Protein AF-B2W5K6-F1 (afdb_monomer)

Sequence (149 aa):
MAMPTYMNLFMLGHLVPVNRPALSAILKSREQGSKYHSDYITEIEYCGDKTPCFELALGGLPEGVRWRIGRGCDGIEHAGVEFLLRTHDSGIAGVHASLGFSARDPGLFLMELNDQKLVCTVNGRDSCHGNQIIPLENTILIGDSLKEP

Nearest PDB structures (foldseek):
  4jon-assembly3_C  TM=7.607E-01  e=4.835E-03  Homo sapiens
  6a8w-assembly1_A  TM=5.793E-01  e=6.243E-02  Saccharomyces cerevisiae S288C
  6ar2-assembly2_B  TM=4.969E-01  e=9.378E-02  Homo sapiens
  1lgp-assembly1_A  TM=3.965E-01  e=3.490E-02  Homo sapiens

Secondary structure (DSSP, 8-state):
-PPP------EEEEE---SHHHHHHHHHHHHH--HHHHTTEEEEEETTEEEEEEEEEGGG--TTSEEEEES--TTSGGGG-SEE---S-TTS-SS-EEEEE-SSSSSEEEEE--TT-PPEEETTEE--SSEEE--SS--EEES------

pLDDT: mean 77.77, std 14.76, range [33.38, 94.81]

Organism: Pyrenophora tritici-repentis (strain Pt-1C-BFP) (NCBI:txid426418)

Structure (mmCIF, N/CA/C/O backbone):
data_AF-B2W5K6-F1
#
_entry.id   AF-B2W5K6-F1
#
loop_
_atom_site.group_PDB
_atom_site.id
_atom_site.type_symbol
_atom_site.label_atom_id
_atom_site.label_alt_id
_atom_site.label_comp_id
_atom_site.label_asym_id
_atom_site.label_entity_id
_atom_site.label_seq_id
_atom_site.pdbx_PDB_ins_code
_atom_site.Cartn_x
_atom_site.Cartn_y
_atom_site.Cartn_z
_atom_site.occupancy
_atom_site.B_iso_or_equiv
_atom_site.auth_seq_id
_atom_site.auth_comp_id
_atom_site.auth_asym_id
_atom_site.auth_atom_id
_atom_site.pdbx_PDB_model_num
ATOM 1 N N . MET A 1 1 ? 22.831 2.620 22.701 1.00 37.41 1 MET A N 1
ATOM 2 C CA . MET A 1 1 ? 22.356 3.713 21.826 1.00 37.41 1 MET A CA 1
ATOM 3 C C . MET A 1 1 ? 20.872 3.481 21.612 1.00 37.41 1 MET A C 1
ATOM 5 O O . MET A 1 1 ? 20.518 2.528 20.933 1.00 37.41 1 MET A O 1
ATOM 9 N N . ALA A 1 2 ? 20.020 4.227 22.312 1.00 36.03 2 ALA A N 1
ATOM 10 C CA . ALA A 1 2 ? 18.572 4.111 22.175 1.00 36.03 2 ALA A CA 1
ATOM 11 C C . ALA A 1 2 ? 18.139 4.948 20.965 1.00 36.03 2 ALA A C 1
ATOM 13 O O . ALA A 1 2 ? 18.485 6.126 20.894 1.00 36.03 2 ALA A O 1
ATOM 14 N N . MET A 1 3 ? 17.453 4.335 20.000 1.00 33.38 3 MET A N 1
ATOM 15 C CA . MET A 1 3 ? 16.808 5.087 18.923 1.00 33.38 3 MET A CA 1
ATOM 16 C C . MET A 1 3 ? 15.608 5.852 19.490 1.00 33.38 3 MET A C 1
ATOM 18 O O . MET A 1 3 ? 14.938 5.328 20.383 1.00 33.38 3 MET A O 1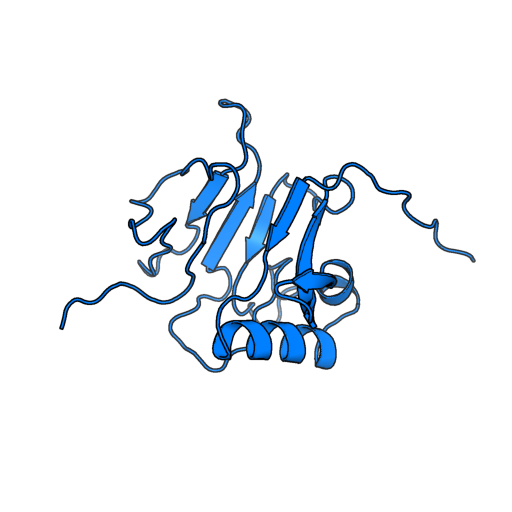
ATOM 22 N N . PRO A 1 4 ? 15.337 7.076 19.012 1.00 39.53 4 PRO A N 1
ATOM 23 C CA . PRO A 1 4 ? 14.189 7.833 19.467 1.00 39.53 4 PRO A CA 1
ATOM 24 C C . PRO A 1 4 ? 12.912 7.113 19.035 1.00 39.53 4 PRO A C 1
ATOM 26 O O . PRO A 1 4 ? 12.715 6.791 17.866 1.00 39.53 4 PRO A O 1
ATOM 29 N N . THR A 1 5 ? 12.046 6.867 20.010 1.00 45.88 5 THR A N 1
ATOM 30 C CA . THR A 1 5 ? 10.629 6.592 19.815 1.00 45.88 5 THR A CA 1
ATOM 31 C C . THR A 1 5 ? 10.055 7.787 19.058 1.00 45.88 5 THR A C 1
ATOM 33 O O . THR A 1 5 ? 9.899 8.861 19.641 1.00 45.88 5 THR A O 1
ATOM 36 N N . TYR A 1 6 ? 9.808 7.659 17.754 1.00 46.09 6 TYR A N 1
ATOM 37 C CA . TYR A 1 6 ? 9.076 8.692 17.029 1.00 46.09 6 TYR A CA 1
ATOM 38 C C . TYR A 1 6 ? 7.662 8.738 17.611 1.00 46.09 6 TYR A C 1
ATOM 40 O O . TYR A 1 6 ? 6.829 7.871 17.365 1.00 46.09 6 TYR A O 1
ATOM 48 N N . MET A 1 7 ? 7.427 9.727 18.475 1.00 43.34 7 MET A N 1
ATOM 49 C CA . MET A 1 7 ? 6.100 10.110 18.932 1.00 43.34 7 MET A CA 1
ATOM 50 C C . MET A 1 7 ? 5.252 10.430 17.700 1.00 43.34 7 MET A C 1
ATOM 52 O O . MET A 1 7 ? 5.663 11.265 16.900 1.00 43.34 7 MET A O 1
ATOM 56 N N . ASN A 1 8 ? 4.100 9.763 17.581 1.00 47.78 8 ASN A N 1
ATOM 57 C CA . ASN A 1 8 ? 2.963 10.043 16.694 1.00 47.78 8 ASN A CA 1
ATOM 58 C C . ASN A 1 8 ? 3.028 11.393 15.954 1.00 47.78 8 ASN A C 1
ATOM 60 O O . ASN A 1 8 ? 2.420 12.382 16.368 1.00 47.78 8 ASN A O 1
ATOM 64 N N . LEU A 1 9 ? 3.741 11.434 14.831 1.00 58.34 9 LEU A N 1
ATOM 65 C CA . LEU A 1 9 ? 3.748 12.574 13.923 1.00 58.34 9 LEU A CA 1
ATOM 66 C C . LEU A 1 9 ? 2.609 12.358 12.923 1.00 58.34 9 LEU A C 1
ATOM 68 O O . LEU A 1 9 ? 2.797 11.755 11.870 1.00 58.34 9 LEU A O 1
ATOM 72 N N . PHE A 1 10 ? 1.423 12.816 13.338 1.00 73.69 10 PHE A N 1
ATOM 73 C CA . PHE A 1 10 ? 0.167 12.917 12.585 1.00 73.69 10 PHE A CA 1
ATOM 74 C C . PHE A 1 10 ? -0.157 11.700 11.701 1.00 73.69 10 PHE A C 1
ATOM 76 O O . PHE A 1 10 ? 0.161 11.667 10.510 1.00 73.69 10 PHE A O 1
ATOM 83 N N . MET A 1 11 ? -0.841 10.719 12.297 1.00 79.38 11 MET A N 1
ATOM 84 C CA . MET A 1 11 ? -1.504 9.645 11.557 1.00 79.38 11 MET A CA 1
ATOM 85 C C . MET A 1 11 ? -2.583 10.245 10.645 1.00 79.38 11 MET A C 1
ATOM 87 O O . MET A 1 11 ? -3.395 11.063 11.079 1.00 79.38 11 MET A O 1
ATOM 91 N N . LEU A 1 12 ? -2.550 9.856 9.374 1.00 82.25 12 LEU A N 1
ATOM 92 C CA . LEU A 1 12 ? -3.476 10.282 8.325 1.00 82.25 12 LEU A CA 1
ATOM 93 C C . LEU A 1 12 ? -4.543 9.225 8.046 1.00 82.25 12 LEU A C 1
ATOM 95 O O . LEU A 1 12 ? -5.671 9.570 7.703 1.00 82.25 12 LEU A O 1
ATOM 99 N N . GLY A 1 13 ? -4.183 7.946 8.157 1.00 86.56 13 GLY A N 1
ATOM 100 C CA . GLY A 1 13 ? -5.113 6.842 7.973 1.00 86.56 13 GLY A CA 1
ATOM 101 C C . GLY A 1 13 ? -4.443 5.473 7.985 1.00 86.56 13 GLY A C 1
ATOM 102 O O . GLY A 1 13 ? -3.228 5.349 8.134 1.00 86.56 13 GLY A O 1
ATOM 103 N N . HIS A 1 14 ? -5.267 4.449 7.776 1.00 90.00 14 HIS A N 1
ATOM 104 C CA . HIS A 1 14 ? -4.848 3.056 7.665 1.00 90.00 14 HIS A CA 1
ATOM 105 C C . HIS A 1 14 ? -5.335 2.473 6.340 1.00 90.00 14 HIS A C 1
ATOM 107 O O . HIS A 1 14 ? -6.505 2.631 5.984 1.00 90.00 14 HIS A O 1
ATOM 113 N N . LEU A 1 15 ? -4.460 1.765 5.626 1.00 90.00 15 LEU A N 1
ATOM 114 C CA . LEU A 1 15 ? -4.828 0.986 4.447 1.00 90.00 15 LEU A CA 1
ATOM 115 C C . LEU A 1 15 ? -5.080 -0.463 4.869 1.00 90.00 15 LEU A C 1
ATOM 117 O O . LEU A 1 15 ? -4.154 -1.269 4.995 1.00 90.00 15 LEU A O 1
ATOM 121 N N . VAL A 1 16 ? -6.349 -0.769 5.133 1.00 92.00 16 VAL A N 1
ATOM 122 C CA . VAL A 1 16 ? -6.789 -2.068 5.652 1.00 92.00 16 VAL A CA 1
ATOM 123 C C . VAL A 1 16 ? -6.997 -3.060 4.503 1.00 92.00 16 VAL A C 1
ATOM 125 O O . VAL A 1 16 ? -7.700 -2.738 3.543 1.00 92.00 16 VAL A O 1
ATOM 128 N N . PRO A 1 17 ? -6.433 -4.279 4.569 1.00 91.38 17 PRO A N 1
ATOM 129 C CA . PRO A 1 17 ? -6.698 -5.304 3.570 1.00 91.38 17 PRO A CA 1
ATOM 130 C C . PRO A 1 17 ? -8.128 -5.844 3.717 1.00 91.38 17 PRO A C 1
ATOM 132 O O . PRO A 1 17 ? -8.445 -6.547 4.671 1.00 91.38 17 PRO A O 1
ATOM 135 N N . VAL A 1 18 ? -8.991 -5.563 2.740 1.00 89.12 18 VAL A N 1
ATOM 136 C CA . VAL A 1 18 ? -10.407 -5.991 2.765 1.00 89.12 18 VAL A CA 1
ATOM 137 C C . VAL A 1 18 ? -10.655 -7.376 2.152 1.00 89.12 18 VAL A C 1
ATOM 139 O O . VAL A 1 18 ? -11.772 -7.884 2.194 1.00 89.12 18 VAL A O 1
ATOM 142 N N . ASN A 1 19 ? -9.631 -8.012 1.573 1.00 88.44 19 ASN A N 1
ATOM 143 C CA . ASN A 1 19 ? -9.730 -9.355 1.002 1.00 88.44 19 ASN A CA 1
ATOM 144 C C . ASN A 1 19 ? -8.565 -10.260 1.450 1.00 88.44 19 ASN A C 1
ATOM 146 O O . ASN A 1 19 ? -7.506 -9.795 1.881 1.00 88.44 19 ASN A O 1
ATOM 150 N N . ARG A 1 20 ? -8.766 -11.584 1.360 1.00 89.19 20 ARG A N 1
ATOM 151 C CA . ARG A 1 20 ? -7.765 -12.580 1.789 1.00 89.19 20 ARG A CA 1
ATOM 152 C C . ARG A 1 20 ? -6.427 -12.460 1.040 1.00 89.19 20 ARG A C 1
ATOM 154 O O . ARG A 1 20 ? -5.400 -12.564 1.710 1.00 89.19 20 ARG A O 1
ATOM 161 N N . PRO A 1 21 ? -6.390 -12.245 -0.293 1.00 89.00 21 PRO A N 1
ATOM 162 C CA . PRO A 1 21 ? -5.128 -12.047 -1.007 1.00 89.00 21 PRO A CA 1
ATOM 163 C C . PRO A 1 21 ? -4.318 -10.848 -0.500 1.00 89.00 21 PRO A C 1
ATOM 165 O O . PRO A 1 21 ? -3.128 -11.000 -0.231 1.00 89.00 21 PRO A O 1
ATOM 168 N N . ALA A 1 22 ? -4.955 -9.692 -0.297 1.00 88.38 22 ALA A N 1
ATOM 169 C CA . ALA A 1 22 ? -4.304 -8.491 0.222 1.00 88.38 22 ALA A CA 1
ATOM 170 C C . ALA A 1 22 ? -3.778 -8.716 1.642 1.00 88.38 22 ALA A C 1
ATOM 172 O O . ALA A 1 22 ? -2.626 -8.396 1.930 1.00 88.38 22 ALA A O 1
ATOM 173 N N . LEU A 1 23 ? -4.578 -9.347 2.509 1.00 92.31 23 LEU A N 1
ATOM 174 C CA . LEU A 1 23 ? -4.146 -9.688 3.864 1.00 92.31 23 LEU A CA 1
ATOM 175 C C . LEU A 1 23 ? -2.929 -10.621 3.838 1.00 92.31 23 LEU A C 1
ATOM 177 O O . LEU A 1 23 ? -1.950 -10.386 4.544 1.00 92.31 23 LEU A O 1
ATOM 181 N N . SER A 1 24 ? -2.957 -11.651 2.989 1.00 91.88 24 SER A N 1
ATOM 182 C CA . SER A 1 24 ? -1.826 -12.567 2.825 1.00 91.88 24 SER A CA 1
ATOM 183 C C . SER A 1 24 ? -0.576 -11.847 2.319 1.00 91.88 24 SER A C 1
ATOM 185 O O . SER A 1 24 ? 0.515 -12.141 2.802 1.00 91.88 24 SER A O 1
ATOM 187 N N . ALA A 1 25 ? -0.720 -10.894 1.395 1.00 90.44 25 ALA A N 1
ATOM 188 C CA . ALA A 1 25 ? 0.400 -10.109 0.890 1.00 90.44 25 ALA A CA 1
ATOM 189 C C . ALA A 1 25 ? 1.043 -9.254 1.993 1.00 90.44 25 ALA A C 1
ATOM 191 O O . ALA A 1 25 ? 2.266 -9.253 2.111 1.00 90.44 25 ALA A O 1
ATOM 192 N N . ILE A 1 26 ? 0.241 -8.591 2.837 1.00 92.06 26 ILE A N 1
ATOM 193 C CA . ILE A 1 26 ? 0.742 -7.794 3.971 1.00 92.06 26 ILE A CA 1
ATOM 194 C C . ILE A 1 26 ? 1.439 -8.686 5.003 1.00 92.06 26 ILE A C 1
ATOM 196 O O . ILE A 1 26 ? 2.552 -8.380 5.430 1.00 92.06 26 ILE A O 1
ATOM 200 N N . LEU A 1 27 ? 0.824 -9.812 5.375 1.00 92.38 27 LEU A N 1
ATOM 201 C CA . LEU A 1 27 ? 1.412 -10.758 6.329 1.00 92.38 27 LEU A CA 1
ATOM 202 C C . LEU A 1 27 ? 2.754 -11.303 5.831 1.00 92.38 27 LEU A C 1
ATOM 204 O O . LEU A 1 27 ? 3.743 -11.257 6.560 1.00 92.38 27 LEU A O 1
ATOM 208 N N . LYS A 1 28 ? 2.825 -11.721 4.563 1.00 91.25 28 LYS A N 1
ATOM 209 C CA . LYS A 1 28 ? 4.080 -12.170 3.944 1.00 91.25 28 LYS A CA 1
ATOM 210 C C . LYS A 1 28 ? 5.125 -11.063 3.906 1.00 91.25 28 LYS A C 1
ATOM 212 O O . LYS A 1 28 ? 6.298 -11.336 4.142 1.00 91.25 28 LYS A O 1
ATOM 217 N N . SER A 1 29 ? 4.723 -9.823 3.634 1.00 88.19 29 SER A N 1
ATOM 218 C CA . SER A 1 29 ? 5.631 -8.677 3.691 1.00 88.19 29 SER A CA 1
ATOM 219 C C . SER A 1 29 ? 6.180 -8.445 5.093 1.00 88.19 29 SER A C 1
ATOM 221 O O . SER A 1 29 ? 7.347 -8.102 5.208 1.00 88.19 29 SER A O 1
ATOM 223 N N . ARG A 1 30 ? 5.391 -8.677 6.148 1.00 87.00 30 ARG A N 1
ATOM 224 C CA . ARG A 1 30 ? 5.852 -8.597 7.543 1.00 87.00 30 ARG A CA 1
ATOM 225 C C . ARG A 1 30 ? 6.811 -9.736 7.902 1.00 87.00 30 ARG A C 1
ATOM 227 O O . ARG A 1 30 ? 7.817 -9.497 8.558 1.00 87.00 30 ARG A O 1
ATOM 234 N N . GLU A 1 31 ? 6.515 -10.960 7.464 1.00 87.00 31 GLU A N 1
ATOM 235 C CA . GLU A 1 31 ? 7.328 -12.159 7.732 1.00 87.00 31 GLU A CA 1
ATOM 236 C C . GLU A 1 31 ? 8.672 -12.147 6.993 1.00 87.00 31 GLU A C 1
ATOM 238 O O . GLU A 1 31 ? 9.700 -12.532 7.546 1.00 87.00 31 GLU A O 1
ATOM 243 N N . GLN A 1 32 ? 8.667 -11.711 5.733 1.00 77.06 32 GLN A N 1
ATOM 244 C CA . GLN A 1 32 ? 9.853 -11.646 4.872 1.00 77.06 32 GLN A CA 1
ATOM 245 C C . GLN A 1 32 ? 10.552 -10.280 4.926 1.00 77.06 32 GLN A C 1
ATOM 247 O O . GLN A 1 32 ? 11.586 -10.082 4.285 1.00 77.06 32 GLN A O 1
ATOM 252 N N . GLY A 1 33 ? 9.941 -9.312 5.607 1.00 64.50 33 GLY A N 1
ATOM 253 C CA . GLY A 1 33 ? 10.265 -7.900 5.507 1.00 64.50 33 GLY A CA 1
ATOM 254 C C . GLY A 1 33 ? 11.597 -7.547 6.135 1.00 64.50 33 GLY A C 1
ATOM 255 O O . GLY A 1 33 ? 11.911 -7.928 7.262 1.00 64.50 33 GLY A O 1
ATOM 256 N N . SER A 1 34 ? 12.358 -6.722 5.422 1.00 74.50 34 SER A N 1
ATOM 257 C CA . SER A 1 34 ? 13.347 -5.873 6.072 1.00 74.50 34 SER A CA 1
ATOM 258 C C . SER A 1 34 ? 12.637 -4.978 7.098 1.00 74.50 34 SER A C 1
ATOM 260 O O . SER A 1 34 ? 11.468 -4.630 6.915 1.00 74.50 34 SER A O 1
ATOM 262 N N . LYS A 1 35 ? 13.348 -4.575 8.162 1.00 84.69 35 LYS A N 1
ATOM 263 C CA . LYS A 1 35 ? 12.822 -3.645 9.181 1.00 84.69 35 LYS A CA 1
ATOM 264 C C . LYS A 1 35 ? 12.103 -2.447 8.543 1.00 84.69 35 LYS A C 1
ATOM 266 O O . LYS A 1 35 ? 11.018 -2.089 8.968 1.00 84.69 35 LYS A O 1
ATOM 271 N N . TYR A 1 36 ? 12.674 -1.933 7.456 1.00 87.12 36 TYR A N 1
ATOM 272 C CA . TYR A 1 36 ? 12.133 -0.832 6.674 1.00 87.12 36 TYR A CA 1
ATOM 273 C C . TYR A 1 36 ? 10.661 -1.006 6.262 1.00 87.12 36 TYR A C 1
ATOM 275 O O . TYR A 1 36 ? 9.876 -0.091 6.462 1.00 87.12 36 TYR A O 1
ATOM 283 N N . HIS A 1 37 ? 10.257 -2.157 5.712 1.00 89.31 37 HIS A N 1
ATOM 284 C CA . HIS A 1 37 ? 8.858 -2.354 5.296 1.00 89.31 37 HIS A CA 1
ATOM 285 C C . HIS A 1 37 ? 7.937 -2.602 6.489 1.00 89.31 37 HIS A C 1
ATOM 287 O O . HIS A 1 37 ? 6.788 -2.169 6.492 1.00 89.31 37 HIS A O 1
ATOM 293 N N . SER A 1 38 ? 8.446 -3.303 7.502 1.00 88.94 38 SER A N 1
ATOM 294 C CA . SER A 1 38 ? 7.687 -3.622 8.709 1.00 88.94 38 SER A CA 1
ATOM 295 C C . SER A 1 38 ? 7.372 -2.385 9.549 1.00 88.94 38 SER A C 1
ATOM 297 O O . SER A 1 38 ? 6.343 -2.378 10.213 1.00 88.94 38 SER A O 1
ATOM 299 N N . ASP A 1 39 ? 8.196 -1.336 9.477 1.00 87.69 39 ASP A N 1
ATOM 300 C CA . ASP A 1 39 ? 7.955 -0.057 10.162 1.00 87.69 39 ASP A CA 1
ATOM 301 C C . ASP A 1 39 ? 6.675 0.651 9.660 1.00 87.69 39 ASP A C 1
ATOM 303 O O . ASP A 1 39 ? 6.131 1.500 10.358 1.00 87.69 39 ASP A O 1
ATOM 307 N N . TYR A 1 40 ? 6.152 0.265 8.489 1.00 89.12 40 TYR A N 1
ATOM 308 C CA . TYR A 1 40 ? 4.885 0.763 7.944 1.00 89.12 40 TYR A CA 1
ATOM 309 C C . TYR A 1 40 ? 3.675 -0.122 8.260 1.00 89.12 40 TYR A C 1
ATOM 311 O O . TYR A 1 40 ? 2.558 0.223 7.873 1.00 89.12 40 TYR A O 1
ATOM 319 N N . ILE A 1 41 ? 3.867 -1.280 8.896 1.00 91.81 41 ILE A N 1
ATOM 320 C CA . ILE A 1 41 ? 2.791 -2.231 9.187 1.00 91.81 41 ILE A CA 1
ATOM 321 C C . ILE A 1 41 ? 2.412 -2.120 10.663 1.00 91.81 41 ILE A C 1
ATOM 323 O O . ILE A 1 41 ? 3.219 -2.396 11.548 1.00 91.81 41 ILE A O 1
ATOM 327 N N . THR A 1 42 ? 1.149 -1.793 10.918 1.00 92.56 42 THR A N 1
ATOM 328 C CA . THR A 1 42 ? 0.559 -1.731 12.261 1.00 92.56 42 THR A CA 1
ATOM 329 C C . THR A 1 42 ? -0.623 -2.696 12.378 1.00 92.56 42 THR A C 1
ATOM 331 O O . THR A 1 42 ? -1.013 -3.340 11.404 1.00 92.56 42 THR A O 1
ATOM 334 N N . GLU A 1 43 ? -1.198 -2.821 13.571 1.00 94.81 43 GLU A N 1
ATOM 335 C CA . GLU A 1 43 ? -2.407 -3.607 13.830 1.00 94.81 43 GLU A CA 1
ATOM 336 C C . GLU A 1 43 ? -3.504 -2.703 14.386 1.00 94.81 43 GLU A C 1
ATOM 338 O O . GLU A 1 43 ? -3.292 -1.985 15.363 1.00 94.81 43 GLU A O 1
ATOM 343 N N . ILE A 1 44 ? -4.693 -2.781 13.791 1.00 94.19 44 ILE A N 1
ATOM 344 C CA . ILE A 1 44 ? -5.882 -2.060 14.253 1.00 94.19 44 ILE A CA 1
ATOM 345 C C . ILE A 1 44 ? -7.027 -3.032 14.519 1.00 94.19 44 ILE A C 1
ATOM 347 O O . ILE A 1 44 ? -7.019 -4.160 14.030 1.00 94.19 44 ILE A O 1
ATOM 351 N N . GLU A 1 45 ? -8.040 -2.594 15.259 1.00 94.56 45 GLU A N 1
ATOM 352 C CA . GLU A 1 45 ? -9.311 -3.311 15.321 1.00 94.56 45 GLU A CA 1
ATOM 353 C C . GLU A 1 45 ? -10.164 -2.941 14.101 1.00 94.56 45 GLU A C 1
ATOM 355 O O . GLU A 1 45 ? -10.499 -1.774 13.894 1.00 94.56 45 GLU A O 1
ATOM 360 N N . TYR A 1 46 ? -10.502 -3.932 13.278 1.00 89.94 46 TYR A N 1
ATOM 361 C CA . TYR A 1 46 ? -11.365 -3.772 12.111 1.00 89.94 46 TYR A CA 1
ATOM 362 C C . TYR A 1 46 ? -12.379 -4.912 12.079 1.00 89.94 46 TYR A C 1
ATOM 364 O O . TYR A 1 46 ? -12.010 -6.079 12.166 1.00 89.94 46 TYR A O 1
ATOM 372 N N . CYS A 1 47 ? -13.669 -4.575 11.999 1.00 89.38 47 CYS A N 1
ATOM 373 C CA . CYS A 1 47 ? -14.772 -5.544 12.060 1.00 89.38 47 CYS A CA 1
ATOM 374 C C . CYS A 1 47 ? -14.732 -6.494 13.281 1.00 89.38 47 CYS A C 1
ATOM 376 O O . CYS A 1 47 ? -15.247 -7.604 13.204 1.00 89.38 47 CYS A O 1
ATOM 378 N N . GLY A 1 48 ? -14.164 -6.046 14.408 1.00 91.44 48 GLY A N 1
ATOM 379 C CA . GLY A 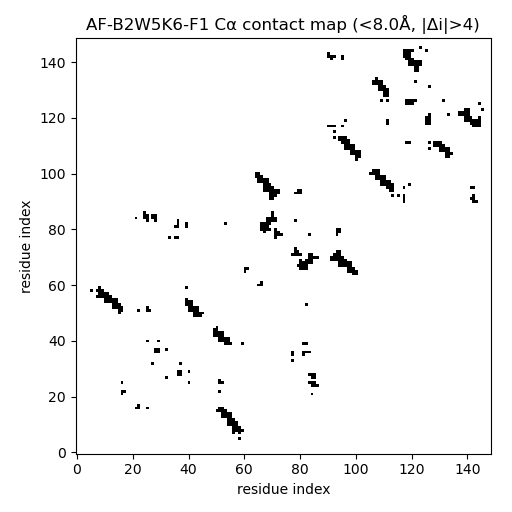1 48 ? -14.055 -6.827 15.649 1.00 91.44 48 GLY A CA 1
ATOM 380 C C . GLY A 1 48 ? -12.807 -7.710 15.751 1.00 91.44 48 GLY A C 1
ATOM 381 O O . GLY A 1 48 ? -12.607 -8.346 16.784 1.00 91.44 48 GLY A O 1
ATOM 382 N N . ASP A 1 49 ? -11.948 -7.716 14.728 1.00 92.50 49 ASP A N 1
ATOM 383 C CA . ASP A 1 49 ? -10.710 -8.493 14.699 1.00 92.50 49 ASP A CA 1
ATOM 384 C C . ASP A 1 49 ? -9.475 -7.586 14.635 1.00 92.50 49 ASP A C 1
ATOM 386 O O . ASP A 1 49 ? -9.467 -6.538 13.980 1.00 92.50 49 ASP A O 1
ATOM 390 N N . LYS A 1 50 ? -8.381 -8.019 15.275 1.00 94.50 50 LYS A N 1
ATOM 391 C CA . LYS A 1 50 ? -7.070 -7.383 15.092 1.00 94.50 50 LYS A CA 1
ATOM 392 C C . LYS A 1 50 ? -6.558 -7.675 13.688 1.00 94.50 50 LYS A C 1
ATOM 394 O O . LYS A 1 50 ? -6.208 -8.811 13.374 1.00 94.50 50 LYS A O 1
ATOM 399 N N . THR A 1 51 ? -6.495 -6.639 12.864 1.00 94.69 51 THR A N 1
ATOM 400 C CA . THR A 1 51 ? -6.152 -6.735 11.449 1.00 94.69 51 THR A CA 1
ATOM 401 C C . THR A 1 51 ? -4.869 -5.953 11.167 1.00 94.69 51 THR A C 1
ATOM 403 O O . THR A 1 51 ? -4.810 -4.755 11.464 1.00 94.69 51 THR A O 1
ATOM 406 N N . PRO A 1 52 ? -3.831 -6.591 10.593 1.00 94.31 52 PRO A N 1
ATOM 407 C CA . PRO A 1 52 ? -2.638 -5.883 10.159 1.00 94.31 52 PRO A CA 1
ATOM 408 C C . PRO A 1 52 ? -2.951 -5.017 8.934 1.00 94.31 52 PRO A C 1
ATOM 410 O O . PRO A 1 52 ? -3.649 -5.446 8.014 1.00 94.31 52 PRO A O 1
ATOM 413 N N . CYS A 1 53 ? -2.418 -3.803 8.910 1.00 93.38 53 CYS A N 1
ATOM 414 C CA . CYS A 1 53 ? -2.652 -2.820 7.855 1.00 93.38 53 CYS A CA 1
ATOM 415 C C . CYS A 1 53 ? -1.415 -1.939 7.650 1.00 93.38 53 CYS A C 1
ATOM 417 O O . CYS A 1 53 ? -0.516 -1.933 8.494 1.00 93.38 53 CYS A O 1
ATOM 419 N N . PHE A 1 54 ? -1.364 -1.198 6.540 1.00 92.00 54 PHE A N 1
ATOM 420 C CA . PHE A 1 54 ? -0.336 -0.168 6.375 1.00 92.00 54 PHE A CA 1
ATOM 421 C C . PHE A 1 54 ? -0.769 1.135 7.043 1.00 92.00 54 PHE A C 1
ATOM 423 O O . PHE A 1 54 ? -1.895 1.595 6.837 1.00 92.00 54 PHE A O 1
ATOM 430 N N . GLU A 1 55 ? 0.128 1.739 7.813 1.00 90.25 55 GLU A N 1
ATOM 431 C CA . GLU A 1 55 ? -0.082 3.041 8.438 1.00 90.25 55 GLU A CA 1
ATOM 432 C C . GLU A 1 55 ? 0.402 4.169 7.518 1.00 90.25 55 GLU A C 1
ATOM 434 O O . GLU A 1 55 ? 1.536 4.169 7.033 1.00 90.25 55 GLU A O 1
ATOM 439 N N . LEU A 1 56 ? -0.466 5.157 7.290 1.00 86.69 56 LEU A N 1
ATOM 440 C CA . LEU A 1 56 ? -0.121 6.412 6.630 1.00 86.69 56 LEU A CA 1
ATOM 441 C C . LEU A 1 56 ? 0.126 7.458 7.718 1.00 86.69 56 LEU A C 1
ATOM 443 O O . LEU A 1 56 ? -0.827 7.993 8.282 1.00 86.69 56 LEU A O 1
ATOM 447 N N . ALA A 1 57 ? 1.384 7.773 8.014 1.00 84.00 57 ALA A N 1
ATOM 448 C CA . ALA A 1 57 ? 1.740 8.779 9.016 1.00 84.00 57 ALA A CA 1
ATOM 449 C C . ALA A 1 57 ? 2.741 9.783 8.449 1.00 84.00 57 ALA A C 1
ATOM 451 O O . ALA A 1 57 ? 3.726 9.386 7.829 1.00 84.00 57 ALA A O 1
ATOM 452 N N . LEU A 1 58 ? 2.539 11.083 8.694 1.00 78.44 58 LEU A N 1
ATOM 453 C CA . LEU A 1 58 ? 3.456 12.118 8.195 1.00 78.44 58 LEU A CA 1
ATOM 454 C C . LEU A 1 58 ? 4.892 11.916 8.701 1.00 78.44 58 LEU A C 1
ATOM 456 O O . LEU A 1 58 ? 5.838 12.194 7.970 1.00 78.44 58 LEU A O 1
ATOM 460 N N . GLY A 1 59 ? 5.063 11.395 9.919 1.00 74.31 59 GLY A N 1
ATOM 461 C CA . GLY A 1 59 ? 6.378 11.029 10.460 1.00 74.31 59 GLY A CA 1
ATOM 462 C 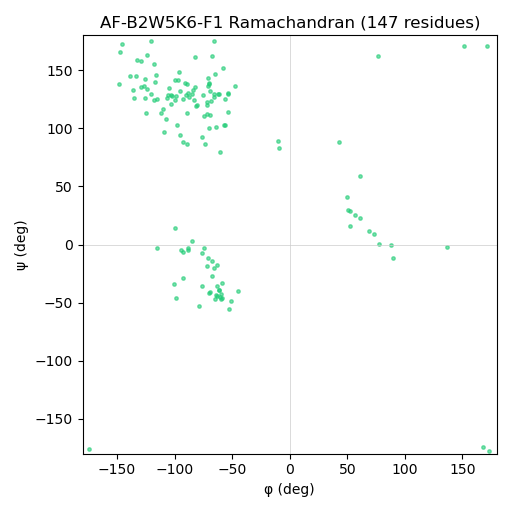C . GLY A 1 59 ? 7.076 9.880 9.728 1.00 74.31 59 GLY A C 1
ATOM 463 O O . GLY A 1 59 ? 8.292 9.758 9.829 1.00 74.31 59 GLY A O 1
ATOM 464 N N . GLY A 1 60 ? 6.320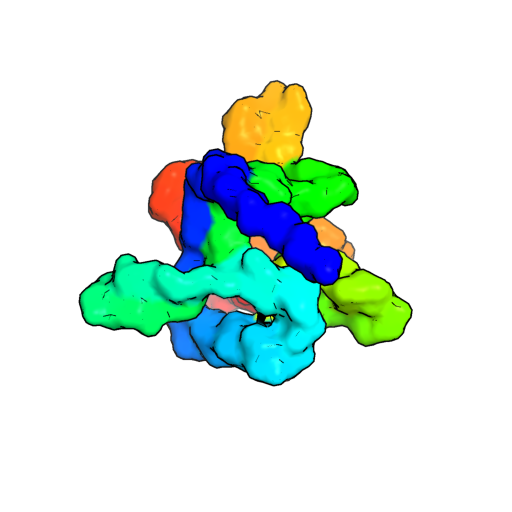 9.067 8.988 1.00 70.62 60 GLY A N 1
ATOM 465 C CA . GLY A 1 60 ? 6.815 7.999 8.123 1.00 70.62 60 GLY A CA 1
ATOM 466 C C . GLY A 1 60 ? 6.864 8.395 6.646 1.00 70.62 60 GLY A C 1
ATOM 467 O O . GLY A 1 60 ? 6.956 7.523 5.791 1.00 70.62 60 GLY A O 1
ATOM 468 N N . LEU A 1 61 ? 6.746 9.678 6.291 1.00 70.12 61 LEU A N 1
ATOM 469 C CA . LEU A 1 61 ? 6.935 10.095 4.900 1.00 70.12 61 LEU A CA 1
ATOM 470 C C . LEU A 1 61 ? 8.412 9.931 4.500 1.00 70.12 61 LEU A C 1
ATOM 472 O O . LEU A 1 61 ? 9.271 10.552 5.129 1.00 70.12 61 LEU A O 1
ATOM 476 N N . PRO A 1 62 ? 8.729 9.166 3.441 1.00 67.62 62 PRO A N 1
ATOM 477 C CA . PRO A 1 62 ? 10.083 9.126 2.901 1.00 67.62 62 PRO A CA 1
ATOM 478 C C . PRO A 1 62 ? 10.460 10.478 2.272 1.00 67.62 62 PRO A C 1
ATOM 480 O O . PRO A 1 62 ? 9.596 11.299 1.930 1.00 67.62 62 PRO A O 1
ATOM 483 N N . GLU A 1 63 ? 11.763 10.699 2.072 1.00 59.91 63 GLU A N 1
ATOM 484 C CA . GLU A 1 63 ? 12.275 11.832 1.295 1.00 59.91 63 GLU A CA 1
ATOM 485 C C . GLU A 1 63 ? 11.645 11.805 -0.113 1.00 59.91 63 GLU A C 1
ATOM 487 O O . GLU A 1 63 ? 11.989 10.973 -0.948 1.00 59.91 63 GLU A O 1
ATOM 492 N N . GLY A 1 64 ? 10.650 12.668 -0.362 1.00 62.09 64 GLY A N 1
ATOM 493 C CA . GLY A 1 64 ? 9.860 12.649 -1.605 1.00 62.09 64 GLY A CA 1
ATOM 494 C C . GLY A 1 64 ? 8.341 12.821 -1.462 1.00 62.09 64 GLY A C 1
ATOM 495 O O . GLY A 1 64 ? 7.655 12.898 -2.478 1.00 62.09 64 GLY A O 1
ATOM 496 N N . VAL A 1 65 ? 7.803 12.942 -0.240 1.00 74.88 65 VAL A N 1
ATOM 497 C CA . VAL A 1 65 ? 6.382 13.264 0.063 1.00 74.88 65 VAL A CA 1
ATOM 498 C C . VAL A 1 65 ? 5.363 12.234 -0.477 1.00 74.88 65 VAL A C 1
ATOM 500 O O . VAL A 1 65 ? 4.194 12.556 -0.719 1.00 74.88 65 VAL A O 1
ATOM 503 N N . ARG A 1 66 ? 5.792 10.991 -0.728 1.00 85.44 66 ARG A N 1
ATOM 504 C CA . ARG A 1 66 ? 4.948 9.944 -1.326 1.00 85.44 66 ARG A CA 1
ATOM 505 C C . ARG A 1 66 ? 5.337 8.559 -0.822 1.00 85.44 66 ARG A C 1
ATOM 507 O O . ARG A 1 66 ? 6.518 8.245 -0.799 1.00 85.44 66 ARG A O 1
ATOM 514 N N . TRP A 1 67 ? 4.355 7.718 -0.522 1.00 88.75 67 TRP A N 1
ATOM 515 C CA . TRP A 1 67 ? 4.531 6.282 -0.311 1.00 88.75 67 TRP A CA 1
ATOM 516 C C . TRP A 1 67 ? 4.291 5.538 -1.612 1.00 88.75 67 TRP A C 1
ATOM 518 O O . TRP A 1 67 ? 3.235 5.671 -2.222 1.00 88.75 67 TRP A O 1
ATOM 528 N N . ARG A 1 68 ? 5.246 4.730 -2.040 1.00 89.56 68 ARG A N 1
ATOM 529 C CA . ARG A 1 68 ? 5.132 3.834 -3.187 1.00 89.56 68 ARG A CA 1
ATOM 530 C C . ARG A 1 68 ? 4.630 2.478 -2.718 1.00 89.56 68 ARG A C 1
ATOM 532 O O . ARG A 1 68 ? 5.072 1.965 -1.692 1.00 89.56 68 ARG A O 1
ATOM 539 N N . ILE A 1 69 ? 3.737 1.892 -3.502 1.00 90.62 69 ILE A N 1
ATOM 540 C CA . ILE A 1 69 ? 3.136 0.586 -3.246 1.00 90.62 69 ILE A CA 1
ATOM 541 C C . ILE A 1 69 ? 3.313 -0.323 -4.462 1.00 90.62 69 ILE A C 1
ATOM 543 O O . ILE A 1 69 ? 3.143 0.109 -5.605 1.00 90.62 69 ILE A O 1
ATOM 547 N N . GLY A 1 70 ? 3.680 -1.582 -4.232 1.00 90.62 70 GLY A N 1
ATOM 548 C CA . GLY A 1 70 ? 3.891 -2.561 -5.301 1.00 90.62 70 GLY A CA 1
ATOM 549 C C . GLY A 1 70 ? 4.582 -3.835 -4.823 1.00 90.62 70 GLY A C 1
ATOM 550 O O . GLY A 1 70 ? 4.827 -4.010 -3.630 1.00 90.62 70 GLY A O 1
ATOM 551 N N . ARG A 1 71 ? 4.915 -4.740 -5.752 1.00 90.94 71 ARG A N 1
ATOM 552 C CA . ARG A 1 71 ? 5.598 -6.013 -5.431 1.00 90.94 71 ARG A CA 1
ATOM 553 C C . ARG A 1 71 ? 7.091 -5.862 -5.125 1.00 90.94 71 ARG A C 1
ATOM 555 O O . ARG A 1 71 ? 7.728 -6.830 -4.711 1.00 90.94 71 ARG A O 1
ATOM 562 N N . GLY A 1 72 ? 7.632 -4.664 -5.326 1.00 89.62 72 GLY A N 1
ATOM 563 C CA . GLY A 1 72 ? 9.048 -4.357 -5.218 1.00 89.62 72 GLY A CA 1
ATOM 564 C C . GLY A 1 72 ? 9.863 -4.833 -6.424 1.00 89.62 72 GLY A C 1
ATOM 565 O O . GLY A 1 72 ? 9.427 -5.666 -7.222 1.00 89.62 72 GLY A O 1
ATOM 566 N N . CYS A 1 73 ? 11.062 -4.279 -6.555 1.00 87.81 73 CYS A N 1
ATOM 567 C CA . CYS A 1 73 ? 12.059 -4.664 -7.547 1.00 87.81 73 CYS A CA 1
ATOM 568 C C . CYS A 1 73 ? 13.286 -5.249 -6.845 1.00 87.8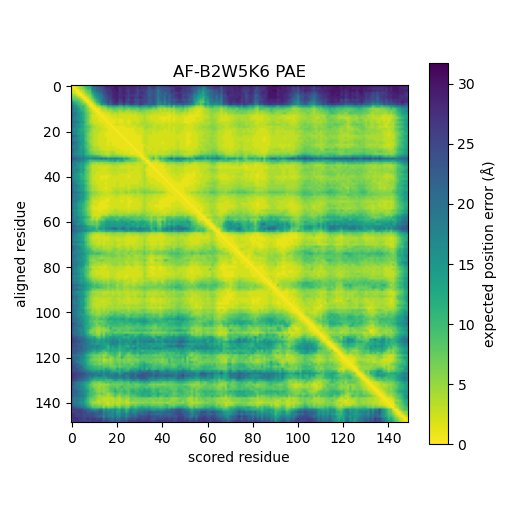1 73 CYS A C 1
ATOM 570 O O . CYS A 1 73 ? 13.884 -4.598 -5.986 1.00 87.81 73 CYS A O 1
ATOM 572 N N . ASP A 1 74 ? 13.683 -6.459 -7.229 1.00 84.94 74 ASP A N 1
ATOM 573 C CA . ASP A 1 74 ? 14.876 -7.092 -6.673 1.00 84.94 74 ASP A CA 1
ATOM 574 C C . ASP A 1 74 ? 16.146 -6.311 -7.048 1.00 84.94 74 ASP A C 1
ATOM 576 O O . ASP A 1 74 ? 16.244 -5.721 -8.125 1.00 84.94 74 ASP A O 1
ATOM 580 N N . GLY A 1 75 ? 17.129 -6.301 -6.145 1.00 82.69 75 GLY A N 1
ATOM 581 C CA . GLY A 1 75 ? 18.403 -5.603 -6.352 1.00 82.69 75 GLY A CA 1
ATOM 582 C C . GLY A 1 75 ? 18.352 -4.083 -6.160 1.00 82.69 75 GLY A C 1
ATOM 583 O O . GLY A 1 75 ? 19.387 -3.433 -6.289 1.00 82.69 75 GLY A O 1
ATOM 584 N N . ILE A 1 76 ? 17.190 -3.518 -5.820 1.00 85.06 76 ILE A N 1
ATOM 585 C CA . ILE A 1 76 ? 17.040 -2.111 -5.430 1.00 85.06 76 ILE A CA 1
ATOM 586 C C . ILE A 1 76 ? 16.971 -2.017 -3.904 1.00 85.06 76 ILE A C 1
ATOM 588 O O . ILE A 1 76 ? 16.355 -2.858 -3.243 1.00 85.06 76 ILE A O 1
ATOM 592 N N . GLU A 1 77 ? 17.594 -0.983 -3.337 1.00 83.44 77 GLU A N 1
ATOM 593 C CA . GLU A 1 77 ? 17.467 -0.672 -1.915 1.00 83.44 77 GLU A CA 1
ATOM 594 C C . GLU A 1 77 ? 15.987 -0.548 -1.530 1.00 83.44 77 GLU A C 1
ATOM 596 O O . GLU A 1 77 ? 15.189 0.087 -2.226 1.00 83.44 77 GLU A O 1
ATOM 601 N N . HIS A 1 78 ? 15.609 -1.239 -0.453 1.00 85.50 78 HIS A N 1
ATOM 602 C CA . HIS A 1 78 ? 14.222 -1.328 0.005 1.00 85.50 78 HIS A CA 1
ATOM 603 C C . HIS A 1 78 ? 13.227 -1.733 -1.096 1.00 85.50 78 HIS A C 1
ATOM 605 O O . HIS A 1 78 ? 12.076 -1.308 -1.100 1.00 85.50 78 HIS A O 1
ATOM 611 N N . ALA A 1 79 ? 13.679 -2.507 -2.087 1.00 87.62 79 ALA A N 1
ATOM 612 C CA . ALA A 1 79 ? 12.893 -2.922 -3.244 1.00 87.62 79 ALA A CA 1
ATOM 613 C C . ALA A 1 79 ? 12.203 -1.769 -4.014 1.00 87.62 79 ALA A C 1
ATOM 615 O O . ALA A 1 79 ? 11.299 -2.018 -4.813 1.00 87.62 79 ALA A O 1
ATOM 616 N N . GLY A 1 80 ? 12.610 -0.515 -3.788 1.00 87.75 80 GLY A N 1
ATOM 617 C CA . GLY A 1 80 ? 12.016 0.677 -4.393 1.00 87.75 80 GLY A CA 1
ATOM 618 C C . GLY A 1 80 ? 10.596 1.043 -3.932 1.00 87.75 80 GLY A C 1
ATOM 619 O O . GLY A 1 80 ? 9.988 1.895 -4.582 1.00 87.75 80 GLY A O 1
ATOM 620 N N . VAL A 1 81 ? 10.057 0.436 -2.863 1.00 89.50 81 VAL A N 1
ATOM 621 C CA . VAL A 1 81 ? 8.696 0.712 -2.354 1.00 89.50 81 VAL A CA 1
ATOM 622 C C . VAL A 1 81 ? 8.637 0.776 -0.831 1.00 89.50 81 VAL A C 1
ATOM 624 O O . VAL A 1 81 ? 9.295 0.002 -0.148 1.00 89.50 81 VAL A O 1
ATOM 627 N N . GLU A 1 82 ? 7.784 1.639 -0.288 1.00 90.44 82 GLU A N 1
ATOM 628 C CA . GLU A 1 82 ? 7.488 1.673 1.146 1.00 90.44 82 GLU A CA 1
ATOM 629 C C . GLU A 1 82 ? 6.506 0.546 1.508 1.00 90.44 82 GLU A C 1
ATOM 631 O O . GLU A 1 82 ? 6.806 -0.315 2.340 1.00 90.44 82 GLU A O 1
ATOM 636 N N . PHE A 1 83 ? 5.376 0.472 0.796 1.00 91.25 83 PHE A N 1
ATOM 637 C CA . PHE A 1 83 ? 4.358 -0.566 0.976 1.00 91.25 83 PHE A CA 1
ATOM 638 C C . PHE A 1 83 ? 4.618 -1.732 0.032 1.00 91.25 83 PHE A C 1
ATOM 640 O O . PHE A 1 83 ? 4.126 -1.803 -1.098 1.00 91.25 83 PHE A O 1
ATOM 647 N N . LEU A 1 84 ? 5.431 -2.664 0.514 1.00 92.31 84 LEU A N 1
ATOM 648 C CA . LEU A 1 84 ? 5.731 -3.890 -0.201 1.00 92.31 84 LEU A CA 1
ATOM 649 C C . LEU A 1 84 ? 4.543 -4.855 -0.130 1.00 92.31 84 LEU A C 1
ATOM 651 O O . LEU A 1 84 ? 4.065 -5.185 0.954 1.00 92.31 84 LEU A O 1
ATOM 655 N N . LEU A 1 85 ? 4.105 -5.364 -1.276 1.00 90.75 85 LEU A N 1
ATOM 656 C CA . LEU A 1 85 ? 3.075 -6.392 -1.402 1.00 90.75 85 LEU A CA 1
ATOM 657 C C . LEU A 1 85 ? 3.718 -7.701 -1.864 1.00 90.75 85 LEU A C 1
ATOM 659 O O . LEU A 1 85 ? 3.933 -7.914 -3.059 1.00 90.75 85 LEU A O 1
ATOM 663 N N . ARG A 1 86 ? 4.034 -8.606 -0.931 1.00 90.44 86 ARG A N 1
ATOM 664 C CA . ARG A 1 86 ? 4.599 -9.918 -1.275 1.00 90.44 86 ARG A CA 1
ATOM 665 C C . ARG A 1 86 ? 3.517 -10.848 -1.822 1.00 90.44 86 ARG A C 1
ATOM 667 O O . ARG A 1 86 ? 2.858 -11.580 -1.087 1.00 90.44 86 ARG A O 1
ATOM 674 N N . THR A 1 87 ? 3.370 -10.841 -3.142 1.00 85.94 87 THR A N 1
ATOM 675 C CA . THR A 1 87 ? 2.437 -11.688 -3.892 1.00 85.94 87 THR A CA 1
ATOM 676 C C . THR A 1 87 ? 3.138 -12.420 -5.040 1.00 85.94 87 THR A C 1
ATOM 678 O O . THR A 1 87 ? 4.188 -11.989 -5.513 1.00 85.94 87 THR A O 1
ATOM 681 N N . HIS A 1 88 ? 2.553 -13.533 -5.492 1.00 81.75 88 HIS A N 1
ATOM 682 C CA . HIS A 1 88 ? 2.935 -14.197 -6.747 1.00 81.75 88 HIS A CA 1
ATOM 683 C C . HIS A 1 88 ? 2.161 -13.651 -7.955 1.00 81.75 88 HIS A C 1
ATOM 685 O O . HIS A 1 88 ? 2.389 -14.090 -9.079 1.00 81.75 88 HIS A O 1
ATOM 691 N N . ASP A 1 89 ? 1.233 -12.727 -7.718 1.00 79.75 89 ASP A N 1
ATOM 692 C CA . ASP A 1 89 ? 0.387 -12.150 -8.748 1.00 79.75 89 ASP A CA 1
ATOM 693 C C . ASP A 1 89 ? 1.177 -11.198 -9.657 1.00 79.75 89 ASP A C 1
ATOM 695 O O . ASP A 1 89 ? 1.732 -10.189 -9.214 1.00 79.75 89 ASP A O 1
ATOM 699 N N . SER A 1 90 ? 1.211 -11.523 -10.950 1.00 79.06 90 SER A N 1
ATOM 700 C CA . SER A 1 90 ? 1.813 -10.685 -11.986 1.00 79.06 90 SER A CA 1
ATOM 701 C C . SER A 1 90 ? 1.009 -9.417 -12.292 1.00 79.06 90 SER A C 1
ATOM 703 O O . SER A 1 90 ? 1.529 -8.543 -12.982 1.00 79.06 90 SER A O 1
ATOM 705 N N . GLY A 1 91 ? -0.229 -9.305 -11.797 1.00 81.75 91 GLY A N 1
ATOM 706 C CA . GLY A 1 91 ? -1.077 -8.115 -11.912 1.00 81.75 91 GLY A CA 1
ATOM 707 C C . GLY A 1 91 ? -0.567 -6.909 -11.118 1.00 81.75 91 GLY A C 1
ATOM 708 O O . GLY A 1 91 ? -0.973 -5.779 -11.379 1.00 81.75 91 GLY A O 1
ATOM 709 N N . ILE A 1 92 ? 0.381 -7.108 -10.193 1.00 85.56 92 ILE A N 1
ATOM 710 C CA . ILE A 1 92 ? 1.006 -6.028 -9.422 1.00 85.56 92 ILE A CA 1
ATOM 711 C C . ILE A 1 92 ? 2.408 -5.731 -9.976 1.00 85.56 92 ILE A C 1
ATOM 713 O O . ILE A 1 92 ? 3.256 -6.610 -10.128 1.00 85.56 92 ILE A O 1
ATOM 717 N N . ALA A 1 93 ? 2.686 -4.459 -10.267 1.00 86.81 93 ALA A N 1
ATOM 718 C CA . ALA A 1 93 ? 3.988 -4.015 -10.767 1.00 86.81 93 ALA A CA 1
ATOM 719 C C . ALA A 1 93 ? 4.978 -3.816 -9.612 1.00 86.81 93 ALA A C 1
ATOM 721 O O . ALA A 1 93 ? 4.571 -3.693 -8.456 1.00 86.81 93 ALA A O 1
ATOM 722 N N . GLY A 1 94 ? 6.282 -3.782 -9.923 1.00 88.19 94 GLY A N 1
ATOM 723 C CA . GLY A 1 94 ? 7.343 -3.570 -8.926 1.00 88.19 94 GLY A CA 1
ATOM 724 C C . GLY A 1 94 ? 7.087 -2.316 -8.089 1.00 88.19 94 GLY A C 1
ATOM 725 O O . GLY A 1 94 ? 6.914 -2.404 -6.877 1.00 88.19 94 GLY A O 1
ATOM 726 N N . VAL A 1 95 ? 6.915 -1.184 -8.770 1.00 88.31 95 VAL A N 1
ATOM 727 C CA . VAL A 1 95 ? 6.246 0.011 -8.244 1.00 88.31 95 VAL A CA 1
ATOM 728 C C . VAL A 1 95 ? 4.942 0.151 -9.021 1.00 88.31 95 VAL A C 1
ATOM 730 O O . VAL A 1 95 ? 4.972 0.349 -10.234 1.00 88.31 95 VAL A O 1
ATOM 733 N N . HIS A 1 96 ? 3.802 -0.018 -8.359 1.00 87.06 96 HIS A N 1
ATOM 734 C CA . HIS A 1 96 ? 2.500 -0.041 -9.024 1.00 87.06 96 HIS A CA 1
ATOM 735 C C . HIS A 1 96 ? 1.785 1.306 -8.928 1.00 87.06 96 HIS A C 1
ATOM 737 O O . HIS A 1 96 ? 1.321 1.826 -9.944 1.00 87.06 96 HIS A O 1
ATOM 743 N N . ALA A 1 97 ? 1.770 1.903 -7.736 1.00 87.50 97 ALA A N 1
ATOM 744 C CA . ALA A 1 97 ? 1.197 3.221 -7.494 1.00 87.50 97 ALA A CA 1
ATOM 745 C C . ALA A 1 97 ? 1.982 3.981 -6.421 1.00 87.50 97 ALA A C 1
ATOM 747 O O . ALA A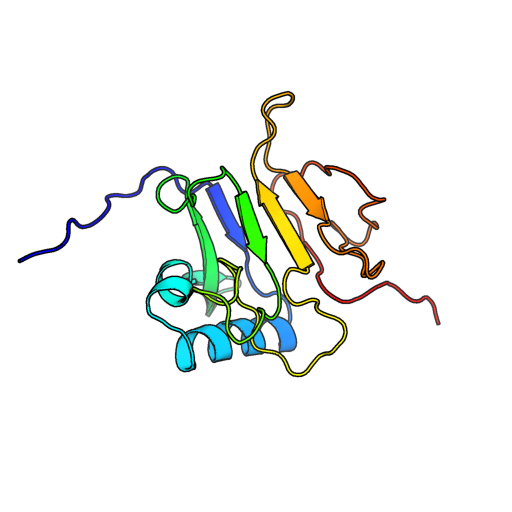 1 97 ? 2.867 3.432 -5.759 1.00 87.50 97 ALA A O 1
ATOM 748 N N . SER A 1 98 ? 1.641 5.252 -6.236 1.00 87.38 98 SER A N 1
ATOM 749 C CA . SER A 1 98 ? 2.064 6.033 -5.082 1.00 87.38 98 SER A CA 1
ATOM 750 C C . SER A 1 98 ? 0.914 6.812 -4.461 1.00 87.38 98 SER A C 1
ATOM 752 O O . SER A 1 98 ? 0.020 7.292 -5.151 1.00 87.38 98 SER A O 1
ATOM 754 N N . LEU A 1 99 ? 0.959 6.928 -3.142 1.00 87.00 99 LEU A N 1
ATOM 755 C CA . LEU A 1 99 ? 0.077 7.732 -2.317 1.00 87.00 99 LEU A CA 1
ATOM 756 C C . LEU A 1 99 ? 0.861 8.952 -1.858 1.00 87.00 99 LEU A C 1
ATOM 758 O O . LEU A 1 99 ? 1.958 8.802 -1.329 1.00 87.00 99 LEU A O 1
ATOM 762 N N . GLY A 1 100 ? 0.344 10.159 -2.031 1.00 82.69 100 GLY A N 1
ATOM 763 C CA . GLY A 1 100 ? 1.054 11.331 -1.528 1.00 82.69 100 GLY A CA 1
ATOM 764 C C . GLY A 1 100 ? 0.299 12.631 -1.681 1.00 82.69 100 GLY A C 1
ATOM 765 O O . GLY A 1 100 ? -0.850 12.653 -2.115 1.00 82.69 100 GLY A O 1
ATOM 766 N N . PHE A 1 101 ? 0.961 13.719 -1.311 1.00 77.19 101 PHE A N 1
ATOM 767 C CA . PHE A 1 101 ? 0.379 15.056 -1.348 1.00 77.19 101 PHE A CA 1
ATOM 768 C C . PHE A 1 101 ? 0.778 15.796 -2.627 1.00 77.19 101 PHE A C 1
ATOM 770 O O . PHE A 1 101 ? 1.916 15.700 -3.098 1.00 77.19 101 PHE A O 1
ATOM 777 N N . SER A 1 102 ? -0.160 16.561 -3.185 1.00 71.31 102 SER A N 1
ATOM 778 C CA . SER A 1 102 ? 0.115 17.512 -4.262 1.00 71.31 102 SER A CA 1
ATOM 779 C C . SER A 1 102 ? 0.498 18.863 -3.663 1.00 71.31 102 SER A C 1
ATOM 781 O O . SER A 1 102 ? -0.139 19.341 -2.732 1.00 71.31 102 SER A O 1
ATOM 783 N N . ALA A 1 103 ? 1.511 19.521 -4.227 1.00 67.62 103 ALA A N 1
ATOM 784 C CA . ALA A 1 103 ? 1.830 20.904 -3.865 1.00 67.62 103 ALA A CA 1
ATOM 785 C C . ALA A 1 103 ? 0.789 21.908 -4.394 1.00 67.62 103 ALA A C 1
ATOM 787 O O . ALA A 1 103 ? 0.755 23.051 -3.947 1.00 67.62 103 ALA A O 1
ATOM 788 N N . ARG A 1 104 ? -0.020 21.502 -5.384 1.00 68.12 104 ARG A N 1
ATOM 789 C CA . ARG A 1 104 ? -1.002 22.370 -6.050 1.00 68.12 104 ARG A CA 1
ATOM 790 C C . ARG A 1 104 ? -2.387 22.296 -5.422 1.00 68.12 104 ARG A C 1
ATOM 792 O O . ARG A 1 104 ? -3.104 23.286 -5.457 1.00 68.12 104 ARG A O 1
ATOM 799 N N . ASP A 1 105 ? -2.730 21.153 -4.838 1.00 70.00 105 ASP A N 1
ATOM 800 C CA . ASP A 1 105 ? -4.084 20.845 -4.397 1.00 70.00 105 ASP A CA 1
ATOM 801 C C . ASP A 1 105 ? -4.047 20.211 -2.999 1.00 70.00 105 ASP A C 1
ATOM 803 O O . ASP A 1 105 ? -3.250 19.296 -2.768 1.00 70.00 105 ASP A O 1
ATOM 807 N N . PRO A 1 106 ? -4.895 20.656 -2.055 1.00 69.44 106 PRO A N 1
ATOM 808 C CA . PRO A 1 106 ? -4.952 20.059 -0.728 1.00 69.44 106 PRO A CA 1
ATOM 809 C C . PRO A 1 106 ? -5.597 18.667 -0.799 1.00 69.44 106 PRO A C 1
ATOM 811 O O . PRO A 1 106 ? -6.736 18.529 -1.239 1.00 69.44 106 PRO A O 1
ATOM 814 N N . GLY A 1 107 ? -4.890 17.633 -0.338 1.00 71.50 107 GLY A N 1
ATOM 815 C CA . GLY A 1 107 ? -5.445 16.281 -0.218 1.00 71.50 107 GLY A CA 1
ATOM 816 C C . GLY A 1 107 ? -4.418 15.161 -0.359 1.00 71.50 107 GLY A C 1
ATOM 817 O O . GLY A 1 107 ? -3.267 15.397 -0.731 1.00 71.50 107 GLY A O 1
ATOM 818 N N . LEU A 1 108 ? -4.857 13.936 -0.058 1.00 78.25 108 LEU A N 1
ATOM 819 C CA . LEU A 1 108 ? -4.125 12.711 -0.372 1.00 78.25 108 LEU A CA 1
ATOM 820 C C . LEU A 1 108 ? -4.524 12.244 -1.773 1.00 78.25 108 LEU A C 1
ATOM 822 O O . LEU A 1 108 ? -5.711 12.136 -2.085 1.00 78.25 108 LEU A O 1
ATOM 826 N N . PHE A 1 109 ? -3.533 11.954 -2.605 1.00 77.56 109 PHE A N 1
ATOM 827 C CA . PHE A 1 109 ? -3.724 11.544 -3.989 1.00 77.56 109 PHE A CA 1
ATOM 828 C C . PHE A 1 109 ? -3.198 10.134 -4.212 1.00 77.56 109 PHE A C 1
ATOM 830 O O . PHE A 1 109 ? -2.115 9.794 -3.732 1.00 77.56 109 PHE A O 1
ATOM 837 N N . LEU A 1 110 ? -3.936 9.358 -5.001 1.00 79.44 110 LEU A N 1
ATOM 838 C CA . LEU A 1 110 ? -3.431 8.170 -5.673 1.00 79.44 110 LEU A CA 1
ATOM 839 C C . LEU A 1 110 ? -2.835 8.591 -7.016 1.00 79.44 110 LEU A C 1
ATOM 841 O O . LEU A 1 110 ? -3.482 9.278 -7.807 1.00 79.44 110 LEU A O 1
ATOM 845 N N . MET A 1 111 ? -1.595 8.191 -7.256 1.00 74.69 111 MET A N 1
ATOM 846 C CA . MET A 1 111 ? -0.861 8.450 -8.487 1.00 74.69 111 MET A CA 1
ATOM 847 C C . MET A 1 111 ? -0.389 7.116 -9.051 1.00 74.69 111 MET A C 1
ATOM 849 O O . MET A 1 111 ? 0.462 6.453 -8.451 1.00 74.69 111 MET A O 1
ATOM 853 N N . GLU A 1 112 ? -0.929 6.719 -10.198 1.00 69.12 112 GLU A N 1
ATOM 854 C CA . GLU A 1 112 ? -0.405 5.580 -10.949 1.00 69.12 112 GLU A CA 1
ATOM 855 C C . GLU A 1 112 ? 1.004 5.912 -11.452 1.00 69.12 112 GLU A C 1
ATOM 857 O O . GLU A 1 112 ? 1.233 6.978 -12.024 1.00 69.12 112 GLU A O 1
ATOM 862 N N . LEU A 1 113 ? 1.960 5.012 -11.211 1.00 65.25 113 LEU A N 1
ATOM 863 C CA . LEU A 1 113 ? 3.360 5.209 -11.608 1.00 65.25 113 LEU A CA 1
ATOM 864 C C . LEU A 1 113 ? 3.841 4.196 -12.651 1.00 65.2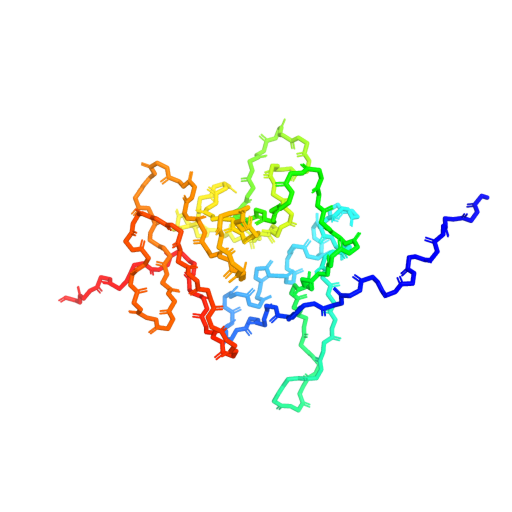5 113 LEU A C 1
ATOM 866 O O . LEU A 1 113 ? 4.999 4.261 -13.053 1.00 65.25 113 LEU A O 1
ATOM 870 N N . ASN A 1 114 ? 3.008 3.232 -13.051 1.00 64.50 114 ASN A N 1
ATOM 871 C CA . ASN A 1 114 ? 3.462 2.153 -13.921 1.00 64.50 114 ASN A CA 1
ATOM 872 C C . ASN A 1 114 ? 3.180 2.442 -15.406 1.00 64.50 114 ASN A C 1
ATOM 874 O O . ASN A 1 114 ? 2.058 2.744 -15.801 1.00 64.50 114 ASN A O 1
ATOM 878 N N . ASP A 1 115 ? 4.197 2.242 -16.247 1.00 59.25 115 ASP A N 1
ATOM 879 C CA . ASP A 1 115 ? 4.083 2.304 -17.714 1.00 59.25 115 ASP A CA 1
ATOM 880 C C . ASP A 1 115 ? 3.369 1.068 -18.305 1.00 59.25 115 ASP A C 1
ATOM 882 O O . ASP A 1 115 ? 3.153 0.963 -19.514 1.00 59.25 115 ASP A O 1
ATOM 886 N N . GLN A 1 116 ? 3.018 0.095 -17.457 1.00 61.62 116 GLN A N 1
ATOM 887 C CA . GLN A 1 116 ? 2.463 -1.203 -17.848 1.00 61.62 116 GLN A CA 1
ATOM 888 C C . GLN A 1 116 ? 0.942 -1.178 -18.059 1.00 61.62 116 GLN A C 1
ATOM 890 O O . GLN A 1 116 ? 0.367 -2.219 -18.376 1.00 61.62 116 GLN A O 1
ATOM 895 N N . LYS A 1 117 ? 0.295 -0.009 -17.929 1.00 63.03 117 LYS A N 1
ATOM 896 C CA . LYS A 1 117 ? -1.170 0.164 -18.006 1.00 63.03 117 LYS A CA 1
ATOM 897 C C . LYS A 1 117 ? -1.933 -0.698 -16.992 1.00 63.03 117 LYS A C 1
ATOM 899 O O . LYS A 1 117 ? -3.081 -1.066 -17.237 1.00 63.03 117 LYS A O 1
ATOM 904 N N . LEU A 1 118 ? -1.292 -1.064 -15.884 1.00 69.31 118 LEU A N 1
ATOM 905 C CA . LEU A 1 118 ? -1.953 -1.791 -14.810 1.00 69.31 118 LEU A CA 1
ATOM 906 C C . LEU A 1 118 ? -2.738 -0.783 -13.974 1.00 69.31 118 LEU A C 1
ATOM 908 O O . LEU A 1 118 ? -2.162 0.170 -13.450 1.00 69.31 118 LEU A O 1
ATOM 912 N N . VAL A 1 119 ? -4.048 -0.997 -13.922 1.00 72.12 119 VAL A N 1
ATOM 913 C CA . VAL A 1 119 ? -5.030 -0.039 -13.414 1.00 72.12 119 VAL A CA 1
ATOM 914 C C . VAL A 1 119 ? -5.100 -0.112 -11.893 1.00 72.12 119 VAL A C 1
ATOM 916 O O . VAL A 1 119 ? -5.167 -1.200 -11.316 1.00 72.12 119 VAL A O 1
ATOM 919 N N . CYS A 1 120 ? -5.125 1.049 -11.248 1.00 74.25 120 CYS A N 1
ATOM 920 C CA . CYS A 1 120 ? -5.667 1.182 -9.904 1.00 74.25 120 CYS A CA 1
ATOM 921 C C . CYS A 1 120 ? -7.118 1.654 -9.989 1.00 74.25 120 CYS A C 1
ATOM 923 O O . CYS A 1 120 ? -7.495 2.406 -10.887 1.00 74.25 120 CYS A O 1
ATOM 925 N N . THR A 1 121 ? -7.951 1.237 -9.040 1.00 74.56 121 THR A N 1
ATOM 926 C CA . THR A 1 121 ? -9.308 1.785 -8.944 1.00 74.56 121 THR A CA 1
ATOM 927 C C . THR A 1 121 ? -9.569 2.335 -7.551 1.00 74.56 121 THR A C 1
ATOM 929 O O . THR A 1 121 ? -9.123 1.776 -6.548 1.00 74.56 121 THR A O 1
ATOM 932 N N . VAL A 1 122 ? -10.296 3.449 -7.478 1.00 76.69 122 VAL A N 1
ATOM 933 C CA . VAL A 1 122 ? -10.799 4.014 -6.220 1.00 76.69 122 VAL A CA 1
ATOM 934 C C . VAL A 1 122 ? -12.310 3.834 -6.217 1.00 76.69 122 VAL A C 1
ATOM 936 O O . VAL A 1 122 ? -13.007 4.356 -7.088 1.00 76.69 122 VAL A O 1
ATOM 939 N N . ASN A 1 123 ? -12.819 3.057 -5.262 1.00 78.50 123 ASN A N 1
ATOM 940 C CA . ASN A 1 123 ? -14.215 2.611 -5.198 1.00 78.50 123 ASN A CA 1
ATOM 941 C C . ASN A 1 123 ? -14.719 1.999 -6.520 1.00 78.50 123 ASN A C 1
ATOM 943 O O . ASN A 1 123 ? -15.834 2.285 -6.958 1.00 78.50 123 ASN A O 1
ATOM 947 N N . GLY A 1 124 ? -13.879 1.200 -7.186 1.00 70.56 124 GLY A N 1
ATOM 948 C CA . GLY A 1 124 ? -14.229 0.532 -8.444 1.00 70.56 124 GLY A CA 1
ATOM 949 C C . GLY A 1 124 ? -14.289 1.450 -9.669 1.00 70.56 124 GLY A C 1
ATOM 950 O O . GLY A 1 124 ? -14.736 1.010 -10.722 1.00 70.56 124 GLY A O 1
ATOM 951 N N . ARG A 1 125 ? -13.860 2.714 -9.555 1.00 72.12 125 ARG A N 1
ATOM 952 C CA . ARG A 1 125 ? -13.634 3.589 -10.712 1.00 72.12 125 ARG A CA 1
ATOM 953 C C . ARG A 1 125 ? -12.158 3.596 -11.058 1.00 72.12 125 ARG A C 1
ATOM 955 O O . ARG A 1 125 ? -11.346 3.879 -10.177 1.00 72.12 125 ARG A O 1
ATOM 962 N N . ASP A 1 126 ? -11.842 3.328 -12.317 1.00 71.88 126 ASP A N 1
ATOM 963 C CA . ASP A 1 126 ? -10.481 3.413 -12.840 1.00 71.88 126 ASP A CA 1
ATOM 964 C C . ASP A 1 126 ? -9.882 4.789 -12.546 1.00 71.88 126 ASP A C 1
ATOM 966 O O . ASP A 1 126 ? -10.491 5.826 -12.843 1.00 71.88 126 ASP A O 1
ATOM 970 N N . SER A 1 127 ? -8.678 4.809 -11.973 1.00 68.50 127 SER A N 1
ATOM 971 C CA . SER A 1 127 ? -7.885 6.028 -11.925 1.00 68.50 127 SER A CA 1
ATOM 972 C C . SER A 1 127 ? -7.348 6.297 -13.323 1.00 68.50 127 SER A C 1
ATOM 974 O O . SER A 1 127 ? -6.257 5.873 -13.679 1.00 68.50 127 SER A O 1
ATOM 976 N N . CYS A 1 128 ? -8.130 6.979 -14.161 1.00 56.12 128 CYS A N 1
ATOM 977 C CA . CYS A 1 128 ? -7.661 7.423 -15.471 1.00 56.12 128 CYS A CA 1
ATOM 978 C C . CYS A 1 128 ? -6.365 8.228 -15.291 1.00 56.12 128 CYS A C 1
ATOM 980 O O . CYS A 1 128 ? -6.410 9.294 -14.680 1.00 56.12 128 CYS A O 1
ATOM 982 N N . HIS A 1 129 ? -5.248 7.699 -15.806 1.00 57.72 129 HIS A N 1
ATOM 983 C CA . HIS A 1 129 ? -3.881 8.237 -15.782 1.00 57.72 129 HIS A CA 1
ATOM 984 C C . HIS A 1 129 ? -3.775 9.694 -15.296 1.00 57.72 129 HIS A C 1
ATOM 986 O O . HIS A 1 129 ? -3.854 10.645 -16.079 1.00 57.72 129 HIS A O 1
ATOM 992 N N . GLY A 1 130 ? -3.624 9.868 -13.981 1.00 61.66 130 GLY A N 1
ATOM 993 C CA . GLY A 1 130 ? -3.637 11.176 -13.335 1.00 61.66 130 GLY A CA 1
ATOM 994 C C . GLY A 1 130 ? -3.656 11.092 -11.810 1.00 61.66 130 GLY A C 1
ATOM 995 O O . GLY A 1 130 ? -3.810 10.021 -11.226 1.00 61.66 130 GLY A O 1
ATOM 996 N N . ASN A 1 131 ? -3.485 12.245 -11.160 1.00 67.38 131 ASN A N 1
ATOM 997 C CA . ASN A 1 131 ? -3.601 12.362 -9.709 1.00 67.38 131 ASN A CA 1
ATOM 998 C C . ASN A 1 131 ? -5.089 12.307 -9.333 1.00 67.38 131 ASN A C 1
ATOM 1000 O O . ASN A 1 131 ? -5.821 13.260 -9.605 1.00 67.38 131 ASN A O 1
ATOM 1004 N N . GLN A 1 132 ? -5.537 11.234 -8.686 1.00 76.25 132 GLN A N 1
ATOM 1005 C CA . GLN A 1 132 ? -6.903 11.140 -8.172 1.00 76.25 132 GLN A CA 1
ATOM 1006 C C . GLN A 1 132 ? -6.923 11.448 -6.677 1.00 76.25 132 GLN A C 1
ATOM 1008 O O . GLN A 1 132 ? -6.230 10.792 -5.903 1.00 76.25 132 GLN A O 1
ATOM 1013 N N . ILE A 1 133 ? -7.732 12.427 -6.259 1.00 79.06 133 ILE A N 1
ATOM 1014 C CA . ILE A 1 133 ? -7.980 12.683 -4.832 1.00 79.06 133 ILE A CA 1
ATOM 1015 C C . ILE A 1 133 ? -8.655 11.450 -4.240 1.00 79.06 133 ILE A C 1
ATOM 1017 O O . ILE A 1 133 ? -9.662 10.984 -4.775 1.00 79.06 133 ILE A O 1
ATOM 1021 N N . ILE A 1 134 ? -8.122 10.953 -3.127 1.00 78.31 134 ILE A N 1
ATOM 1022 C CA . ILE A 1 134 ? -8.744 9.903 -2.326 1.00 78.31 134 ILE A CA 1
ATOM 1023 C C . ILE A 1 134 ? -9.645 10.596 -1.296 1.00 78.31 134 ILE A C 1
ATOM 1025 O O . ILE A 1 134 ? -9.128 11.307 -0.428 1.00 78.31 134 ILE A O 1
ATOM 1029 N N . PRO A 1 135 ? -10.978 10.442 -1.372 1.00 74.56 135 PRO A N 1
ATOM 1030 C CA . PRO A 1 135 ? -11.860 10.977 -0.341 1.00 74.56 135 PRO A CA 1
ATOM 1031 C C . PRO A 1 135 ? -11.646 10.260 1.011 1.00 74.56 135 PRO A C 1
ATOM 1033 O O . PRO A 1 135 ? -10.919 9.268 1.119 1.00 74.56 135 PRO A O 1
ATOM 1036 N N . LEU A 1 136 ? -12.313 10.725 2.067 1.00 71.38 136 LEU A N 1
ATOM 1037 C CA . LEU A 1 136 ? -12.313 10.030 3.360 1.00 71.38 136 LEU A CA 1
ATOM 1038 C C . LEU A 1 136 ? -13.115 8.714 3.270 1.00 71.38 136 LEU A C 1
ATOM 1040 O O . LEU A 1 136 ? -14.163 8.704 2.630 1.00 71.38 136 LEU A O 1
ATOM 1044 N N . GLU A 1 137 ? -12.622 7.633 3.892 1.00 74.00 137 GLU A N 1
ATOM 1045 C CA . GLU A 1 137 ? -13.259 6.294 3.927 1.00 74.00 137 GLU A CA 1
ATOM 1046 C C . GLU A 1 137 ? -13.449 5.638 2.543 1.00 74.00 137 GLU A C 1
ATOM 1048 O O . GLU A 1 137 ? -14.557 5.309 2.126 1.00 74.00 137 GLU A O 1
ATOM 1053 N N . ASN A 1 138 ? -12.352 5.441 1.804 1.00 78.06 138 ASN A N 1
ATOM 1054 C CA . ASN A 1 138 ? -12.392 4.886 0.445 1.00 78.06 138 ASN A CA 1
ATOM 1055 C C . ASN A 1 138 ? -11.648 3.562 0.339 1.00 78.06 138 ASN A C 1
ATOM 1057 O O . ASN A 1 138 ? -10.724 3.280 1.100 1.00 78.06 138 ASN A O 1
ATOM 1061 N N . THR A 1 139 ? -12.043 2.769 -0.655 1.00 76.62 139 THR A N 1
ATOM 1062 C CA . THR A 1 139 ? -11.364 1.521 -1.003 1.00 76.62 139 THR A CA 1
ATOM 1063 C C . THR A 1 139 ? -10.494 1.746 -2.228 1.00 76.62 139 THR A C 1
ATOM 1065 O O . THR A 1 139 ? -10.973 2.230 -3.253 1.00 76.62 139 THR A O 1
ATOM 1068 N N . ILE A 1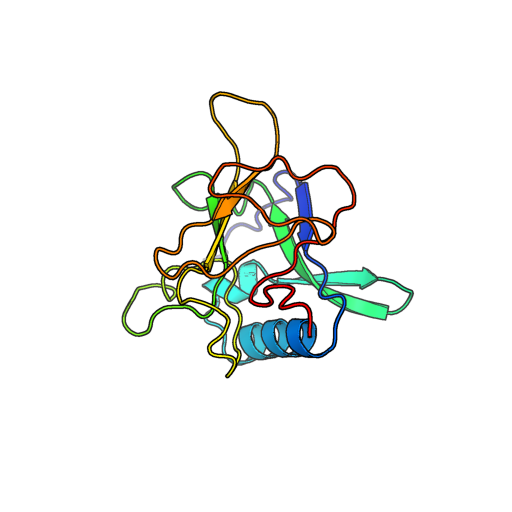 140 ? -9.222 1.371 -2.124 1.00 81.25 140 ILE A N 1
ATOM 1069 C CA . ILE A 1 140 ? -8.275 1.378 -3.238 1.00 81.25 140 ILE A CA 1
ATOM 1070 C C . ILE A 1 140 ? -8.044 -0.074 -3.648 1.00 81.25 140 ILE A C 1
ATOM 1072 O O . ILE A 1 140 ? -7.697 -0.903 -2.806 1.00 81.25 140 ILE A O 1
ATOM 1076 N N . LEU A 1 141 ? -8.236 -0.380 -4.926 1.00 80.88 141 LEU A N 1
ATOM 1077 C CA . LEU A 1 141 ? -7.913 -1.679 -5.501 1.00 80.88 141 LEU A CA 1
ATOM 1078 C C . LEU A 1 141 ? -6.638 -1.551 -6.334 1.00 80.88 141 LEU A C 1
ATOM 1080 O O . LEU A 1 141 ? -6.477 -0.606 -7.108 1.00 80.88 141 LEU A O 1
ATOM 1084 N N . ILE A 1 142 ? -5.741 -2.517 -6.150 1.00 79.88 142 ILE A N 1
ATOM 1085 C CA . ILE A 1 142 ? -4.411 -2.579 -6.760 1.00 79.88 142 ILE A CA 1
ATOM 1086 C C . ILE A 1 142 ? -4.300 -3.921 -7.477 1.00 79.88 142 ILE A C 1
ATOM 1088 O O . ILE A 1 142 ? -4.488 -4.959 -6.845 1.00 79.88 142 ILE A O 1
ATOM 1092 N N . GLY A 1 143 ? -3.958 -3.902 -8.765 1.00 66.19 143 GLY A N 1
ATOM 1093 C CA . GLY A 1 143 ? -3.649 -5.110 -9.536 1.00 66.19 143 GLY A CA 1
ATOM 1094 C C . GLY A 1 143 ? -4.822 -5.788 -10.245 1.00 66.19 143 GLY A C 1
ATOM 1095 O O . GLY A 1 143 ? -4.572 -6.592 -11.138 1.00 66.19 143 GLY A O 1
ATOM 1096 N N . ASP A 1 144 ? -6.065 -5.412 -9.941 1.00 60.66 144 ASP A N 1
ATOM 1097 C CA . ASP A 1 144 ? -7.245 -5.875 -10.674 1.00 60.66 144 ASP A CA 1
ATOM 1098 C C . ASP A 1 144 ? -7.815 -4.742 -11.531 1.00 60.66 144 ASP A C 1
ATOM 1100 O O . ASP A 1 144 ? -8.441 -3.804 -11.032 1.00 60.66 144 ASP A O 1
ATOM 1104 N N . SER A 1 145 ? -7.643 -4.858 -12.850 1.00 49.06 145 SER A N 1
ATOM 1105 C CA . SER A 1 145 ? -8.568 -4.211 -13.776 1.00 49.06 145 SER A CA 1
ATOM 1106 C C . SER A 1 145 ? -9.899 -4.945 -13.665 1.00 49.06 145 SER A C 1
ATOM 1108 O O . SER A 1 145 ? -9.909 -6.174 -13.787 1.00 49.06 145 SER A O 1
ATOM 1110 N N . LEU A 1 146 ? -11.012 -4.224 -13.521 1.00 46.06 146 LEU A N 1
ATOM 1111 C CA . LEU A 1 146 ? -12.331 -4.748 -13.870 1.00 46.06 146 LEU A CA 1
ATOM 1112 C C . LEU A 1 146 ? -12.317 -5.084 -15.370 1.00 46.06 146 LEU A C 1
ATOM 1114 O O . LEU A 1 146 ? -12.774 -4.311 -16.205 1.00 46.06 146 LEU A O 1
ATOM 1118 N N . LYS A 1 147 ? -11.740 -6.226 -15.748 1.00 39.53 147 LYS A N 1
ATOM 1119 C CA . LYS A 1 147 ? -12.093 -6.851 -17.012 1.00 39.53 147 LYS A CA 1
ATOM 1120 C C . LYS A 1 147 ? -13.507 -7.349 -16.799 1.00 39.53 147 LYS A C 1
ATOM 1122 O O . LYS A 1 147 ? -13.711 -8.351 -16.116 1.00 39.53 147 LYS A O 1
ATOM 1127 N N . GLU A 1 148 ? -14.468 -6.589 -17.314 1.00 39.06 148 GLU A N 1
ATOM 1128 C CA . GLU A 1 148 ? -15.792 -7.137 -17.570 1.00 39.06 148 GLU A CA 1
ATOM 1129 C C . GLU A 1 148 ? -15.620 -8.479 -18.317 1.00 39.06 148 GLU A C 1
ATOM 1131 O O . GLU A 1 148 ? -14.734 -8.576 -19.177 1.00 39.06 148 GLU A O 1
ATOM 1136 N N . PRO A 1 149 ? -16.372 -9.524 -17.931 1.00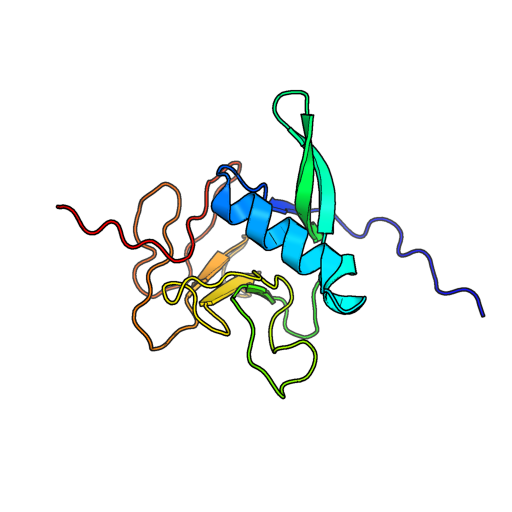 41.53 149 PRO A N 1
ATOM 1137 C CA . PRO A 1 149 ? -16.338 -10.818 -18.607 1.00 41.53 149 PRO A CA 1
ATOM 1138 C C . PRO A 1 149 ? -16.740 -10.732 -20.084 1.00 41.53 149 PRO A C 1
ATOM 1140 O O . PRO A 1 149 ? -17.594 -9.883 -20.429 1.00 41.53 149 PRO A O 1
#

Mean predicted aligned error: 8.42 Å

Radius of gyration: 15.12 Å; Cα contacts (8 Å, |Δi|>4): 274; chains: 1; bounding box: 39×37×41 Å

Foldseek 3Di:
DDDDPPDQQAWPDWQFDPDPLQQVQQVVCCVVDDPQLVVQWDWDQDPNDTGITGTDGPVNQDPPFKFWAFCADPPDVRSPGNHHGPDPAPLTDNGAWIWGADPVDDAIWIAGDDPPPRFKDKQLHTPPHDTDGRDPPIHIDGSDDPPPD

Solvent-accessible surface area (backbone atoms only — not comparable to full-atom values): 8820 Å² total; per-residue (Å²): 137,83,76,82,79,79,69,85,42,56,76,77,49,70,55,67,53,89,46,72,70,52,39,50,12,47,52,43,24,52,75,72,38,55,69,75,41,35,76,37,52,46,75,43,80,52,99,89,37,85,40,66,25,40,55,42,31,65,69,71,52,49,99,77,56,42,47,29,30,18,50,30,37,88,97,41,76,72,26,70,28,51,48,47,35,49,65,91,61,81,52,44,38,36,51,29,33,30,41,31,62,53,96,87,47,95,55,47,23,44,32,74,68,45,93,80,76,62,39,41,20,54,74,83,39,72,55,72,93,46,80,39,76,58,66,87,94,71,52,75,44,76,38,59,64,87,71,75,132